Protein AF-A0A1G7CUG4-F1 (afdb_monomer)

Nearest PDB structures (foldseek):
  1wd5-assembly1_A  TM=8.111E-01  e=3.708E-08  Thermus thermophilus
  2aee-assembly1_A  TM=7.526E-01  e=2.969E-02  Streptococcus pyogenes
  3dez-assembly1_B  TM=7.666E-01  e=7.768E-02  Streptococcus mutans
  4rv4-assembly2_C-2  TM=7.636E-01  e=8.282E-02  Bacillus anthracis
  4rv4-assembly1_B  TM=7.676E-01  e=1.788E-01  Bacillus anthracis

Secondary structure (DSSP, 8-state):
---SSHHHHHHHHHHHTGGGTT-S--EEEPTTTHHHHHHHHHHHHT--EEE--EEEEEPSS-TTSEEEEEESS-EEE-GGGTTS-HHHHHHHHHHHHHHHHHHHHHHHTTPPPP----

InterPro domains:
  IPR000836 Phosphoribosyltransferase domain [cd06223] (9-79)
  IPR029057 Phosphoribosyltransferase-like [G3DSA:3.40.50.2020] (2-103)
  IPR029057 Phosphoribosyltransferase-like [SSF53271] (2-107)

Foldseek 3Di:
DDDPDLLSVLVVVLVVVQVQAVNPDEQEAEDDSRQSSSVSNCVSSVHHYAYFQKDFDADPVGRVHGQWMEGLPDIDGDPVCPPPDPVSSVVSNVVSNVVSVVVVCVPQVPDDTDDPPD

Solvent-accessible surface area (backbone atoms only — not compa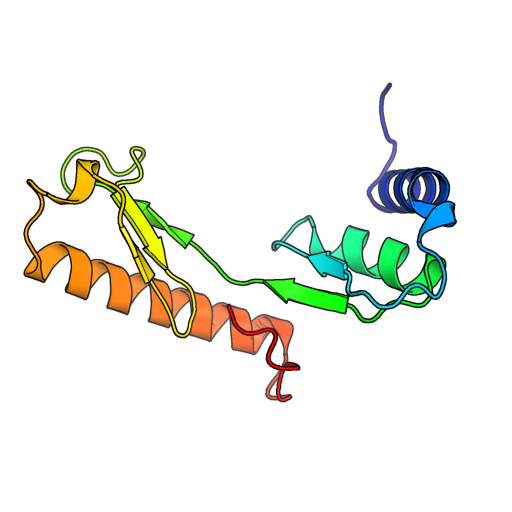rable to full-atom values): 6874 Å² total; per-residue (Å²): 138,86,73,92,46,65,64,57,47,16,53,57,51,32,61,76,46,49,91,51,46,68,46,99,62,69,36,76,16,49,76,74,78,34,41,70,31,32,53,48,28,15,65,72,26,64,30,55,71,47,76,55,62,70,46,72,36,48,33,95,91,43,61,87,46,68,23,27,36,34,30,79,78,42,70,50,71,44,82,73,35,75,88,50,58,64,70,56,54,52,53,50,48,52,55,50,27,55,54,46,52,53,52,48,43,74,74,43,75,78,57,86,73,81,80,71,94,90

Organism: NCBI:txid641691

Sequence (118 aa):
MKLKDRNEAGKLLALKLAKYKNAKGIVLAVPRGGVPLGYIVSKALKLPLEIILSKKIGHPIHQEFAIGAATLKSRILSDAAREVSSAYIDKETIRIRQLLQKRYREYYGGAQANPTQG

Mean predicted aligned error: 5.38 Å

Structure (mmCIF, N/CA/C/O backbone):
data_AF-A0A1G7CUG4-F1
#
_entry.id   AF-A0A1G7CUG4-F1
#
loop_
_atom_site.group_PDB
_atom_site.id
_atom_site.type_symbol
_atom_site.label_atom_id
_atom_site.label_alt_id
_atom_site.label_comp_id
_atom_site.label_asym_id
_atom_site.label_entity_id
_atom_site.label_seq_id
_atom_site.pdbx_PDB_ins_code
_atom_site.Cartn_x
_atom_site.Cartn_y
_atom_site.Cartn_z
_atom_site.occupancy
_atom_site.B_iso_or_equiv
_atom_site.auth_seq_id
_atom_site.auth_comp_id
_atom_site.auth_asym_id
_atom_site.auth_atom_id
_atom_site.pdbx_PDB_model_num
ATOM 1 N N . MET A 1 1 ? -11.216 23.391 5.297 1.00 68.75 1 MET A N 1
ATOM 2 C CA . MET A 1 1 ? -11.085 22.870 6.679 1.00 68.75 1 MET A CA 1
ATOM 3 C C . MET A 1 1 ? -9.649 22.417 6.891 1.00 68.75 1 MET A C 1
ATOM 5 O O . MET A 1 1 ? -9.156 21.651 6.074 1.00 68.75 1 MET A O 1
ATOM 9 N N . LYS A 1 2 ? -8.972 22.914 7.931 1.00 84.38 2 LYS A N 1
ATOM 10 C CA . LYS A 1 2 ? -7.597 22.526 8.281 1.00 84.38 2 LYS A CA 1
ATOM 11 C C . LYS A 1 2 ? -7.655 21.468 9.386 1.00 84.38 2 LYS A C 1
ATOM 13 O O . LYS A 1 2 ? -8.399 21.653 10.342 1.00 84.38 2 LYS A O 1
ATOM 18 N N . LEU A 1 3 ? -6.918 20.373 9.224 1.00 89.88 3 LEU A N 1
ATOM 19 C CA . LEU A 1 3 ? -6.786 19.308 10.224 1.00 89.88 3 LEU A CA 1
ATOM 20 C C . LEU A 1 3 ? -5.513 19.565 11.040 1.00 89.88 3 LEU A C 1
ATOM 22 O O . LEU A 1 3 ? -4.486 19.924 10.462 1.00 89.88 3 LEU A O 1
ATOM 26 N N . LYS A 1 4 ? -5.585 19.410 12.362 1.00 89.12 4 LYS A N 1
ATOM 27 C CA . LYS A 1 4 ? -4.495 19.664 13.314 1.00 89.12 4 LYS A CA 1
ATOM 28 C C . LYS A 1 4 ? -3.402 18.612 13.205 1.00 89.12 4 LYS A C 1
ATOM 30 O O . LYS A 1 4 ? -2.225 18.947 13.131 1.00 89.12 4 LYS A O 1
ATOM 35 N N . ASP A 1 5 ? -3.798 17.344 13.180 1.00 90.81 5 ASP A N 1
ATOM 36 C CA . ASP A 1 5 ? -2.885 16.214 13.096 1.00 90.81 5 ASP A CA 1
ATOM 37 C C . ASP A 1 5 ? -3.540 14.991 12.425 1.00 90.81 5 ASP A C 1
ATOM 39 O O . ASP A 1 5 ? -4.711 14.988 12.025 1.00 90.81 5 ASP A O 1
ATOM 43 N N . ARG A 1 6 ? -2.752 13.919 12.285 1.00 89.50 6 ARG A N 1
ATOM 44 C CA . ARG A 1 6 ? -3.212 12.638 11.732 1.00 89.50 6 ARG A CA 1
ATOM 45 C C . ARG A 1 6 ? -4.256 11.947 12.615 1.00 89.50 6 ARG A C 1
ATOM 47 O O . ARG A 1 6 ? -5.051 11.165 12.093 1.00 89.50 6 ARG A O 1
ATOM 54 N N . ASN A 1 7 ? -4.272 12.232 13.917 1.00 90.38 7 ASN A N 1
ATOM 55 C CA . ASN A 1 7 ? -5.220 11.639 14.851 1.00 90.38 7 ASN A CA 1
ATOM 56 C C . ASN A 1 7 ? -6.619 12.229 14.668 1.00 90.38 7 ASN A C 1
ATOM 58 O O . ASN A 1 7 ? -7.591 11.483 14.556 1.00 90.38 7 ASN A O 1
ATOM 62 N N . GLU A 1 8 ? -6.725 13.554 14.592 1.00 94.06 8 GLU A N 1
ATOM 63 C CA . GLU A 1 8 ? -7.966 14.268 14.299 1.00 94.06 8 GLU A CA 1
ATOM 64 C C . GLU A 1 8 ? -8.508 13.854 12.929 1.00 94.06 8 GLU A C 1
ATOM 66 O O . GLU A 1 8 ? -9.679 13.488 12.815 1.00 94.06 8 GLU A O 1
ATOM 71 N N . ALA A 1 9 ? -7.640 13.800 11.913 1.00 93.94 9 ALA A N 1
ATOM 72 C CA . ALA A 1 9 ? -7.999 13.315 10.583 1.00 93.94 9 ALA A CA 1
ATOM 73 C C . ALA A 1 9 ? -8.594 11.895 10.620 1.00 93.94 9 ALA A C 1
ATOM 75 O O . ALA A 1 9 ? -9.660 11.652 10.051 1.00 93.94 9 ALA A O 1
ATOM 76 N N . GLY A 1 10 ? -7.933 10.965 11.320 1.00 93.94 10 GLY A N 1
ATOM 77 C CA . GLY A 1 10 ? -8.380 9.578 11.453 1.00 93.94 10 GLY A CA 1
ATOM 78 C C . GLY A 1 10 ? -9.713 9.445 12.193 1.00 93.94 10 GLY A C 1
ATOM 79 O O . GLY A 1 10 ? -10.587 8.705 11.743 1.00 93.94 10 GLY A O 1
ATOM 80 N N . LYS A 1 11 ? -9.911 10.197 13.284 1.00 94.56 11 LYS A N 1
ATOM 81 C CA . LYS A 1 11 ? -11.172 10.200 14.049 1.00 94.56 11 LYS A CA 1
ATOM 82 C C . LYS A 1 11 ? -12.337 10.719 13.208 1.00 94.56 11 LYS A C 1
ATOM 84 O O . LYS A 1 11 ? -13.381 10.076 13.152 1.00 94.56 11 LYS A O 1
ATOM 89 N N . LEU A 1 12 ? -12.151 11.842 12.515 1.00 96.25 12 LEU A N 1
ATOM 90 C CA . LEU A 1 12 ? -13.182 12.415 11.647 1.00 96.25 12 LEU A CA 1
ATOM 91 C C . LEU A 1 12 ? -13.520 11.490 10.473 1.00 96.25 12 LEU A C 1
ATOM 93 O O . LEU A 1 12 ? -14.690 11.346 10.120 1.00 96.25 12 LEU A O 1
ATOM 97 N N . LEU A 1 13 ? -12.516 10.830 9.891 1.00 96.00 13 LEU A N 1
ATOM 98 C CA . LEU A 1 13 ? -12.734 9.835 8.845 1.00 96.00 13 LEU A CA 1
ATOM 99 C C . LEU A 1 13 ? -13.519 8.627 9.373 1.00 96.00 13 LEU A C 1
ATOM 101 O O . LEU A 1 13 ? -14.486 8.208 8.741 1.00 96.00 13 LEU A O 1
ATOM 105 N N . ALA A 1 14 ? -13.159 8.103 10.546 1.00 96.50 14 ALA A N 1
ATOM 106 C CA . ALA A 1 14 ? -13.868 6.990 11.169 1.00 96.50 14 ALA A CA 1
ATOM 107 C C . ALA A 1 14 ? -15.344 7.317 11.449 1.00 96.50 14 ALA A C 1
ATOM 109 O O . ALA A 1 14 ? -16.206 6.479 11.197 1.00 96.50 14 ALA A O 1
ATOM 110 N N . LEU A 1 15 ? -15.647 8.542 11.896 1.00 96.88 15 LEU A N 1
ATOM 111 C CA . LEU A 1 15 ? -17.026 9.004 12.088 1.00 96.88 15 LEU A CA 1
ATOM 112 C C . LEU A 1 15 ? -17.816 8.994 10.774 1.00 96.88 15 LEU A C 1
ATOM 114 O O . LEU A 1 15 ? -18.926 8.471 10.726 1.00 96.88 15 LEU A O 1
ATOM 118 N N . LYS A 1 16 ? -17.225 9.496 9.683 1.00 97.31 16 LYS A N 1
ATOM 119 C CA . LYS A 1 16 ? -17.857 9.468 8.351 1.00 97.31 16 LYS A CA 1
ATOM 120 C C . LYS A 1 16 ? -18.069 8.048 7.816 1.00 97.31 16 LYS A C 1
ATOM 122 O O . LYS A 1 16 ? -18.965 7.823 7.007 1.00 97.31 16 LYS A O 1
ATOM 127 N N . LEU A 1 17 ? -17.258 7.094 8.268 1.00 97.56 17 LEU A N 1
ATOM 128 C CA . LEU A 1 17 ? -17.322 5.686 7.876 1.00 97.56 17 LEU A CA 1
ATOM 129 C C . LEU A 1 17 ? -18.089 4.806 8.876 1.00 97.56 17 LEU A C 1
ATOM 131 O O . LEU A 1 17 ? -18.117 3.591 8.697 1.00 97.56 17 LEU A O 1
ATOM 135 N N . ALA A 1 18 ? -18.744 5.378 9.893 1.00 96.88 18 ALA A N 1
ATOM 136 C CA . ALA A 1 18 ? -19.377 4.620 10.978 1.00 96.88 18 ALA A CA 1
ATOM 137 C C . ALA A 1 18 ? -20.396 3.569 10.499 1.00 96.88 18 ALA A C 1
ATOM 139 O O . ALA A 1 18 ? -20.540 2.526 11.136 1.00 96.88 18 ALA A O 1
ATOM 140 N N . LYS A 1 19 ? -21.038 3.791 9.342 1.00 97.81 19 LYS A N 1
ATOM 141 C CA . LYS A 1 19 ? -21.948 2.823 8.702 1.00 97.81 19 LYS A CA 1
ATOM 142 C C . LYS A 1 19 ? -21.295 1.477 8.348 1.00 97.81 19 LYS A C 1
ATOM 144 O O . LYS A 1 19 ? -22.002 0.499 8.155 1.00 97.81 19 LYS A O 1
ATOM 149 N N . TYR A 1 20 ? -19.964 1.420 8.263 1.00 97.44 20 TYR A N 1
ATOM 150 C CA . TYR A 1 20 ? -19.196 0.205 7.971 1.00 97.44 20 TYR A CA 1
ATOM 151 C C . TYR A 1 20 ? -18.699 -0.521 9.230 1.00 97.44 20 TYR A C 1
ATOM 153 O O . TYR A 1 20 ? -17.942 -1.487 9.130 1.00 97.44 20 TYR A O 1
ATOM 161 N N . LYS A 1 21 ? -19.080 -0.068 10.430 1.00 97.19 21 LYS A N 1
ATOM 162 C CA . LYS A 1 21 ? -18.653 -0.695 11.684 1.00 97.19 21 LYS A CA 1
ATOM 163 C C . LYS A 1 21 ? -19.151 -2.143 11.765 1.00 97.19 21 LYS A C 1
ATOM 165 O O . LYS A 1 21 ? -20.339 -2.394 11.594 1.00 97.19 21 LYS A O 1
ATOM 170 N N . ASN A 1 22 ? -18.247 -3.079 12.060 1.00 96.50 22 ASN A N 1
ATOM 171 C CA . ASN A 1 22 ? -18.484 -4.532 12.040 1.00 96.50 22 ASN A CA 1
ATOM 172 C C . ASN A 1 22 ? -18.959 -5.098 10.684 1.00 96.50 22 ASN A C 1
ATOM 174 O O . ASN A 1 22 ? -19.490 -6.207 10.637 1.00 96.50 22 ASN A O 1
ATOM 178 N N . ALA A 1 23 ? -18.806 -4.359 9.582 1.00 96.19 23 ALA A N 1
ATOM 179 C CA . ALA A 1 23 ? -19.111 -4.894 8.261 1.00 96.19 23 ALA A CA 1
ATOM 180 C C . ALA A 1 23 ? -18.154 -6.044 7.899 1.00 96.19 23 ALA A C 1
ATOM 182 O O . ALA A 1 23 ? -17.050 -6.162 8.431 1.00 96.19 23 ALA A O 1
ATOM 183 N N . LYS A 1 24 ? -18.546 -6.872 6.928 1.00 95.69 24 LYS A N 1
ATOM 184 C CA . LYS A 1 24 ? -17.621 -7.819 6.293 1.00 95.69 24 LYS A CA 1
ATOM 185 C C . LYS A 1 24 ? -16.686 -7.038 5.365 1.00 95.69 24 LYS A C 1
ATOM 187 O O . LYS A 1 24 ? -17.033 -6.779 4.218 1.00 95.69 24 LYS A O 1
ATOM 192 N N . GLY A 1 25 ? -15.534 -6.612 5.876 1.00 95.06 25 GLY A N 1
ATOM 193 C CA . GLY A 1 25 ? -14.584 -5.799 5.120 1.00 95.06 25 GLY A CA 1
ATOM 194 C C . GLY A 1 25 ? -13.223 -5.666 5.793 1.0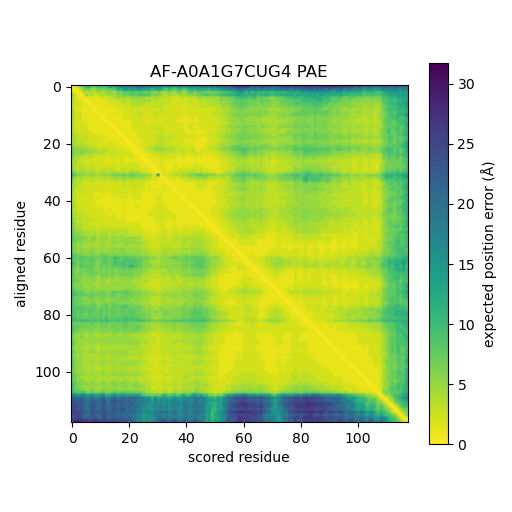0 95.06 25 GLY A C 1
ATOM 195 O O . GLY A 1 25 ? -12.987 -6.209 6.870 1.00 95.06 25 GLY A O 1
ATOM 196 N N . ILE A 1 26 ? -12.327 -4.930 5.139 1.00 96.12 26 ILE A N 1
ATOM 197 C CA . ILE A 1 26 ? -10.960 -4.676 5.596 1.00 96.12 26 ILE A CA 1
ATOM 198 C C . ILE A 1 26 ? -10.579 -3.222 5.322 1.00 96.12 26 ILE A C 1
ATOM 200 O O . ILE A 1 26 ? -11.016 -2.629 4.336 1.00 96.12 26 ILE A O 1
ATOM 204 N N . VAL A 1 27 ? -9.754 -2.642 6.190 1.00 96.44 27 VAL A N 1
ATOM 205 C CA . VAL A 1 27 ? -9.110 -1.352 5.940 1.00 96.44 27 VAL A CA 1
ATOM 206 C C . VAL A 1 27 ? -7.780 -1.617 5.246 1.00 96.44 27 VAL A C 1
ATOM 208 O O . VAL A 1 27 ? -6.881 -2.203 5.841 1.00 96.44 27 VAL A O 1
ATOM 211 N N . LEU A 1 28 ? -7.647 -1.174 3.996 1.00 95.19 28 LEU A N 1
ATOM 212 C CA . LEU A 1 28 ? -6.394 -1.241 3.241 1.00 95.19 28 LEU A CA 1
ATOM 213 C C . LEU A 1 28 ? -5.676 0.107 3.304 1.00 95.19 28 LEU A C 1
ATOM 215 O O . LEU A 1 28 ? -6.170 1.111 2.791 1.00 95.19 28 LEU A O 1
ATOM 219 N N . ALA A 1 29 ? -4.506 0.140 3.939 1.00 94.00 29 ALA A N 1
ATOM 220 C CA . ALA A 1 29 ? -3.711 1.350 4.097 1.00 94.00 29 ALA A CA 1
ATOM 221 C C . ALA A 1 29 ? -2.551 1.400 3.098 1.00 94.00 29 ALA A C 1
ATOM 223 O O . ALA A 1 29 ? -1.747 0.474 3.012 1.00 94.00 29 ALA A O 1
ATOM 224 N N . VAL A 1 30 ? -2.422 2.528 2.392 1.00 92.44 30 VAL A N 1
ATOM 225 C CA . VAL A 1 30 ? -1.285 2.807 1.504 1.00 92.44 30 VAL A CA 1
ATOM 226 C C . VAL A 1 30 ? -0.175 3.525 2.292 1.00 92.44 30 VAL A C 1
ATOM 228 O O . VAL A 1 30 ? -0.411 4.601 2.860 1.00 92.44 30 VAL A O 1
ATOM 231 N N . PRO A 1 31 ? 1.053 2.982 2.344 1.00 91.12 31 PRO A N 1
ATOM 232 C CA . PRO A 1 31 ? 2.175 3.625 3.019 1.00 91.12 31 PRO A CA 1
ATOM 233 C C . PRO A 1 31 ? 2.647 4.951 2.409 1.00 91.12 31 PRO A C 1
ATOM 235 O O . PRO A 1 31 ? 2.534 5.188 1.213 1.00 91.12 31 PRO A O 1
ATOM 238 N N . ARG A 1 32 ? 3.300 5.832 3.181 1.00 87.00 32 ARG A N 1
ATOM 239 C CA . ARG A 1 32 ? 3.597 5.713 4.629 1.00 87.00 32 ARG A CA 1
ATOM 240 C C . ARG A 1 32 ? 2.550 6.412 5.495 1.00 87.00 32 ARG A C 1
ATOM 242 O O . ARG A 1 32 ? 2.220 5.933 6.571 1.00 87.00 32 ARG A O 1
ATOM 249 N N . GLY A 1 33 ? 2.020 7.535 5.007 1.00 87.00 33 GLY A N 1
ATOM 250 C CA . GLY A 1 33 ? 1.094 8.387 5.756 1.00 87.00 33 GLY A CA 1
ATOM 251 C C . GLY A 1 33 ? -0.280 7.761 5.998 1.00 87.00 33 GLY A C 1
ATOM 252 O O . GLY A 1 33 ? -0.921 8.108 6.986 1.00 87.00 33 GLY A O 1
ATOM 253 N N . GLY A 1 34 ? -0.713 6.827 5.144 1.00 91.44 34 GLY A N 1
ATOM 254 C CA . GLY A 1 34 ? -1.999 6.149 5.289 1.00 91.44 34 GLY A CA 1
ATOM 255 C C . GLY A 1 34 ? -2.029 5.113 6.411 1.00 91.44 34 GLY A C 1
ATOM 256 O O . GLY A 1 34 ? -3.102 4.848 6.935 1.00 91.44 34 GLY A O 1
ATOM 257 N N . VAL A 1 35 ? -0.881 4.565 6.830 1.00 92.62 35 VAL A N 1
ATOM 258 C CA . VAL A 1 35 ? -0.828 3.503 7.854 1.00 92.62 35 VAL A CA 1
ATOM 259 C C . VAL A 1 35 ? -1.300 3.997 9.231 1.00 92.62 35 VAL A C 1
ATOM 261 O O . VAL A 1 35 ? -2.218 3.384 9.777 1.00 92.62 35 VAL A O 1
ATOM 264 N N . PRO A 1 36 ? -0.795 5.126 9.778 1.00 92.81 36 PRO A N 1
ATOM 265 C CA . PRO A 1 36 ? -1.307 5.660 11.042 1.00 92.81 36 PRO A CA 1
ATOM 266 C C . PRO A 1 36 ? -2.807 5.987 11.008 1.00 92.81 36 PRO A C 1
ATOM 268 O O . PRO A 1 36 ? -3.514 5.734 11.978 1.00 92.81 36 PRO A O 1
ATOM 271 N N . LEU A 1 37 ? -3.314 6.512 9.884 1.00 94.12 37 LEU A N 1
ATOM 272 C CA . LEU A 1 37 ? -4.744 6.803 9.728 1.00 94.12 37 LEU A CA 1
ATOM 273 C C . LEU A 1 37 ? -5.568 5.514 9.645 1.00 94.12 37 LEU A C 1
ATOM 275 O O . LEU A 1 37 ? -6.591 5.395 10.316 1.00 94.12 37 LEU A O 1
ATOM 279 N N . GLY A 1 38 ? -5.109 4.546 8.851 1.00 95.06 38 GLY A N 1
ATOM 280 C CA . GLY A 1 38 ? -5.744 3.243 8.692 1.00 95.06 38 GLY A CA 1
ATOM 281 C C . GLY A 1 38 ? -5.868 2.502 10.019 1.00 95.06 38 GLY A C 1
ATOM 282 O O . GLY A 1 38 ? -6.915 1.926 10.280 1.00 95.06 38 GLY A O 1
ATOM 283 N N . TYR A 1 39 ? -4.863 2.595 10.895 1.00 95.06 39 TYR A N 1
ATOM 284 C CA . TYR A 1 39 ? -4.921 2.039 12.250 1.00 95.06 39 TYR A CA 1
ATOM 285 C C . TYR A 1 39 ? -6.031 2.650 13.111 1.00 95.06 39 TYR A C 1
ATOM 287 O O . TYR A 1 39 ? -6.772 1.934 13.781 1.00 95.06 39 TYR A O 1
ATOM 295 N N . ILE A 1 40 ? -6.193 3.972 13.073 1.00 96.31 40 ILE A N 1
ATOM 296 C CA . ILE A 1 40 ? -7.260 4.651 13.821 1.00 96.31 40 ILE A CA 1
ATOM 297 C C . ILE A 1 40 ? -8.632 4.219 13.294 1.00 96.31 40 ILE A C 1
ATOM 299 O O . ILE A 1 40 ? -9.527 3.885 14.073 1.00 96.31 40 ILE A O 1
ATOM 303 N N . VAL A 1 41 ? -8.785 4.190 11.969 1.00 96.75 41 VAL A N 1
ATOM 304 C CA . VAL A 1 41 ? -10.036 3.799 11.309 1.00 96.75 41 VAL A CA 1
ATOM 305 C C . VAL A 1 41 ? -10.363 2.330 11.576 1.00 96.75 41 VAL A C 1
ATOM 307 O O . VAL A 1 41 ? -11.499 2.020 11.926 1.00 96.75 41 VAL A O 1
ATOM 310 N N . SER A 1 42 ? -9.387 1.426 11.481 1.00 97.19 42 SER A N 1
ATOM 311 C CA . SER A 1 42 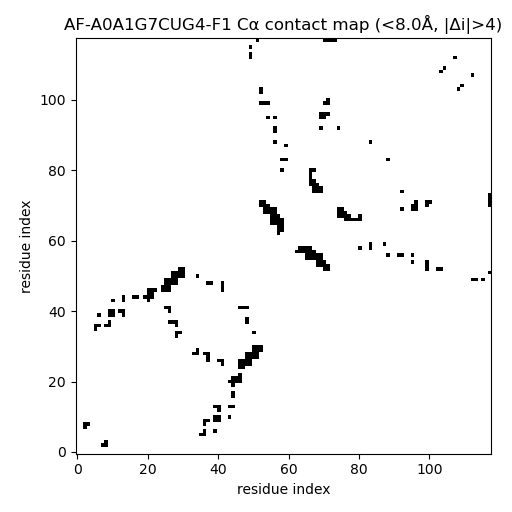? -9.594 -0.010 11.694 1.00 97.19 42 SER A CA 1
ATOM 312 C C . SER A 1 42 ? -10.045 -0.311 13.123 1.00 97.19 42 SER A C 1
ATOM 314 O O . SER A 1 42 ? -11.023 -1.034 13.321 1.00 97.19 42 SER A O 1
ATOM 316 N N . LYS A 1 43 ? -9.423 0.329 14.124 1.00 96.94 43 LYS A N 1
ATOM 317 C CA . LYS A 1 43 ? -9.834 0.223 15.531 1.00 96.94 43 LYS A CA 1
ATOM 318 C C . LYS A 1 43 ? -11.246 0.755 15.760 1.00 96.94 43 LYS A C 1
ATOM 320 O O . LYS A 1 43 ? -12.035 0.098 16.436 1.00 96.94 43 LYS A O 1
ATOM 325 N N . ALA A 1 44 ? -11.586 1.908 15.185 1.00 96.88 44 ALA A N 1
ATOM 326 C CA . ALA A 1 44 ? -12.907 2.510 15.350 1.00 96.88 44 ALA A CA 1
ATOM 327 C C . ALA A 1 44 ? -14.027 1.686 14.685 1.00 96.88 44 ALA A C 1
ATOM 329 O O . ALA A 1 44 ? -15.111 1.531 15.257 1.00 96.88 44 ALA A O 1
ATOM 330 N N . LEU A 1 45 ? -13.761 1.133 13.497 1.00 97.38 45 LEU A N 1
ATOM 331 C CA . LEU A 1 45 ? -14.724 0.342 12.727 1.00 97.38 45 LEU A CA 1
ATOM 332 C C . LEU A 1 45 ? -14.751 -1.144 13.112 1.00 97.38 45 LEU A C 1
ATOM 334 O O . LEU A 1 45 ? -15.652 -1.854 12.669 1.00 97.38 45 LEU A O 1
ATOM 338 N N . LYS A 1 46 ? -13.813 -1.611 13.950 1.00 97.25 46 LYS A N 1
ATOM 339 C CA . LYS A 1 46 ? -13.613 -3.033 14.287 1.00 97.25 46 LYS A CA 1
ATOM 340 C C . LYS A 1 46 ? -13.393 -3.903 13.044 1.00 97.25 46 LYS A C 1
ATOM 342 O O . LYS A 1 46 ? -13.930 -5.000 12.936 1.00 97.25 46 LYS A O 1
ATOM 347 N N . LEU A 1 47 ? -12.602 -3.391 12.107 1.00 97.25 47 LEU A N 1
ATOM 348 C CA . LEU A 1 47 ? -12.219 -4.098 10.889 1.00 97.25 47 LEU A CA 1
ATOM 349 C C . LEU A 1 47 ? -10.729 -4.451 10.943 1.00 97.25 47 LEU A C 1
ATOM 351 O O . LEU A 1 47 ? -9.957 -3.711 11.560 1.00 97.25 47 LEU A O 1
ATOM 355 N N . PRO A 1 48 ? -10.297 -5.546 10.299 1.00 96.19 48 PRO A N 1
ATOM 356 C CA . PRO A 1 48 ? -8.879 -5.814 10.109 1.00 96.19 48 PRO A CA 1
ATOM 357 C C . PRO A 1 48 ? -8.200 -4.664 9.350 1.00 96.19 48 PRO A C 1
ATOM 359 O O . PRO A 1 48 ? -8.832 -3.954 8.563 1.00 96.19 48 PRO A O 1
ATOM 362 N N . LEU A 1 49 ? -6.905 -4.480 9.603 1.00 94.12 49 LEU A N 1
ATOM 363 C CA . LEU A 1 49 ? -6.040 -3.553 8.879 1.00 94.12 49 LEU A CA 1
ATOM 364 C C . LEU A 1 49 ? -5.018 -4.358 8.089 1.00 94.12 49 LEU A C 1
ATOM 366 O O . LEU A 1 49 ? -4.365 -5.224 8.662 1.00 94.12 49 LEU A O 1
ATOM 370 N N . GLU A 1 50 ? -4.841 -4.011 6.823 1.00 92.81 50 GLU A N 1
ATOM 371 C CA . GLU A 1 50 ? -3.812 -4.577 5.958 1.00 92.81 50 GLU A CA 1
ATOM 372 C C . GLU A 1 50 ? -3.084 -3.457 5.211 1.00 92.81 50 GLU A C 1
ATOM 374 O O . GLU A 1 50 ? -3.668 -2.412 4.901 1.00 92.81 50 GLU A O 1
ATOM 379 N N . ILE A 1 51 ? -1.795 -3.649 4.938 1.00 92.19 51 ILE A N 1
ATOM 380 C CA . ILE A 1 51 ? -0.967 -2.674 4.231 1.00 92.19 51 ILE A CA 1
ATOM 381 C C . ILE A 1 51 ? -0.809 -3.123 2.785 1.00 92.19 51 ILE A C 1
ATOM 383 O O . ILE A 1 51 ? -0.244 -4.177 2.504 1.00 92.19 51 ILE A O 1
ATOM 387 N N . ILE A 1 52 ? -1.240 -2.279 1.851 1.00 91.94 52 ILE A N 1
ATOM 388 C CA . ILE A 1 52 ? -1.065 -2.552 0.427 1.00 91.94 52 ILE A CA 1
ATOM 389 C C . ILE A 1 52 ? 0.230 -1.923 -0.089 1.00 91.94 52 ILE A C 1
ATOM 391 O O . ILE A 1 52 ? 0.471 -0.718 0.034 1.00 91.94 52 ILE A O 1
ATOM 395 N N . LEU A 1 53 ? 1.085 -2.761 -0.674 1.00 93.12 53 LEU A N 1
ATOM 396 C CA . LEU A 1 53 ? 2.372 -2.368 -1.235 1.00 93.12 53 LEU A CA 1
ATOM 397 C C . LEU A 1 53 ? 2.321 -2.438 -2.759 1.00 93.12 53 LEU A C 1
ATOM 399 O O . LEU A 1 53 ? 2.366 -3.516 -3.349 1.00 93.12 53 LEU A O 1
ATOM 403 N N . SER A 1 54 ? 2.278 -1.269 -3.391 1.00 94.25 54 SER A N 1
ATOM 404 C CA . SER A 1 54 ? 2.363 -1.125 -4.840 1.00 94.25 54 SER A CA 1
ATOM 405 C C . SER A 1 54 ? 3.273 0.039 -5.228 1.00 94.25 54 SER A C 1
ATOM 407 O O . SER A 1 54 ? 3.587 0.923 -4.420 1.00 94.25 54 SER A O 1
ATOM 409 N N . LYS A 1 55 ? 3.743 0.034 -6.476 1.00 95.25 55 LYS A N 1
ATOM 410 C CA . LYS A 1 55 ? 4.474 1.156 -7.071 1.00 95.25 55 LYS A CA 1
ATOM 411 C C . LYS A 1 55 ? 4.235 1.197 -8.577 1.00 95.25 55 LYS A C 1
ATOM 413 O O . LYS A 1 55 ? 4.139 0.147 -9.209 1.00 95.25 55 LYS A O 1
ATOM 418 N N . LYS A 1 56 ? 4.166 2.406 -9.142 1.00 96.25 56 LYS A N 1
ATOM 419 C CA . LYS A 1 56 ? 4.103 2.598 -10.596 1.00 96.25 56 LYS A CA 1
ATOM 420 C C . LYS A 1 56 ? 5.348 2.030 -11.281 1.00 96.25 56 LYS A C 1
ATOM 422 O O . LYS A 1 56 ? 6.450 2.150 -10.744 1.00 96.25 56 LYS A O 1
ATOM 427 N N . ILE A 1 57 ? 5.150 1.479 -12.470 1.00 97.81 57 ILE A N 1
ATOM 428 C CA . ILE A 1 57 ? 6.187 1.227 -13.468 1.00 97.81 57 ILE A CA 1
ATOM 429 C C . 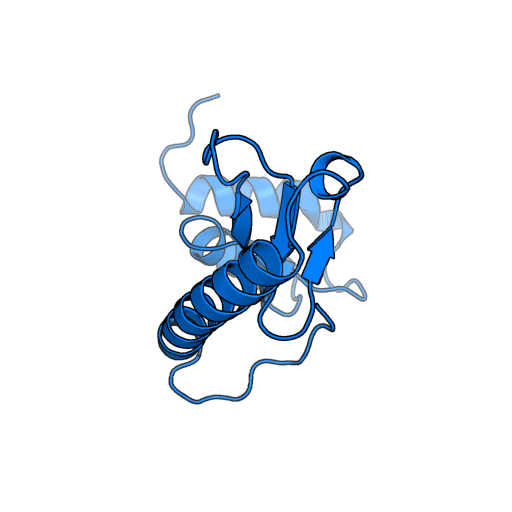ILE A 1 57 ? 6.225 2.483 -14.345 1.00 97.81 57 ILE A C 1
ATOM 431 O O . ILE A 1 57 ? 5.210 2.844 -14.944 1.00 97.81 57 ILE A O 1
ATOM 435 N N . GLY A 1 58 ? 7.350 3.196 -14.338 1.00 97.31 58 GLY A N 1
ATOM 436 C CA . GLY A 1 58 ? 7.526 4.423 -15.121 1.00 97.31 58 GLY A CA 1
ATOM 437 C C . GLY A 1 58 ? 7.886 4.131 -16.577 1.00 97.31 58 GLY A C 1
ATOM 438 O O . GLY A 1 58 ? 8.382 3.051 -16.885 1.00 97.31 58 GLY A O 1
ATOM 439 N N . HIS A 1 59 ? 7.654 5.089 -17.470 1.00 97.38 59 HIS A N 1
ATOM 440 C CA . HIS A 1 59 ? 8.143 5.033 -18.847 1.00 97.38 59 HIS A CA 1
ATOM 441 C C . HIS A 1 59 ? 9.679 5.202 -18.882 1.00 97.38 59 HIS A C 1
ATOM 443 O O . HIS A 1 59 ? 10.201 6.019 -18.114 1.00 97.38 59 HIS A O 1
ATOM 449 N N . PRO A 1 60 ? 10.422 4.516 -19.778 1.00 96.19 60 PRO A N 1
ATOM 450 C CA . PRO A 1 60 ? 11.889 4.597 -19.836 1.00 96.19 60 PRO A CA 1
ATOM 451 C C . PRO A 1 60 ? 12.426 6.018 -20.048 1.00 96.19 60 PRO A C 1
ATOM 453 O O . PRO A 1 60 ? 13.419 6.393 -19.431 1.00 96.19 60 PRO A O 1
ATOM 456 N N . ILE A 1 61 ? 11.751 6.812 -20.885 1.00 95.12 61 ILE A N 1
ATOM 457 C CA . ILE A 1 61 ? 12.151 8.192 -21.218 1.00 95.12 61 ILE A CA 1
ATOM 458 C C . ILE A 1 61 ? 11.513 9.215 -20.261 1.00 95.12 61 ILE A C 1
ATOM 460 O O . ILE A 1 61 ? 12.099 10.249 -19.953 1.00 95.12 61 ILE A O 1
ATOM 464 N N . HIS A 1 62 ? 10.322 8.914 -19.736 1.00 93.31 62 HIS A N 1
ATOM 465 C CA . HIS A 1 62 ? 9.526 9.836 -18.923 1.00 93.31 62 HIS A CA 1
ATOM 466 C C . HIS A 1 62 ? 9.105 9.144 -17.627 1.00 93.31 62 HIS A C 1
ATOM 468 O O . HIS A 1 62 ? 7.968 8.709 -17.486 1.00 93.31 62 HIS A O 1
ATOM 474 N N . GLN A 1 63 ? 10.021 9.038 -16.661 1.00 89.94 63 GLN A N 1
ATOM 475 C CA . GLN A 1 63 ? 9.800 8.256 -15.433 1.00 89.94 63 GLN A CA 1
ATOM 476 C C . GLN A 1 63 ? 8.584 8.719 -14.610 1.00 89.94 63 GLN A C 1
ATOM 478 O O . GLN A 1 63 ? 8.007 7.943 -13.834 1.00 89.94 63 GLN A O 1
ATOM 483 N N . GLU A 1 64 ? 8.153 9.973 -14.787 1.00 92.25 64 GLU A N 1
ATOM 484 C CA . GLU A 1 64 ? 6.939 10.462 -14.145 1.00 92.25 64 GLU A CA 1
ATOM 485 C C . GLU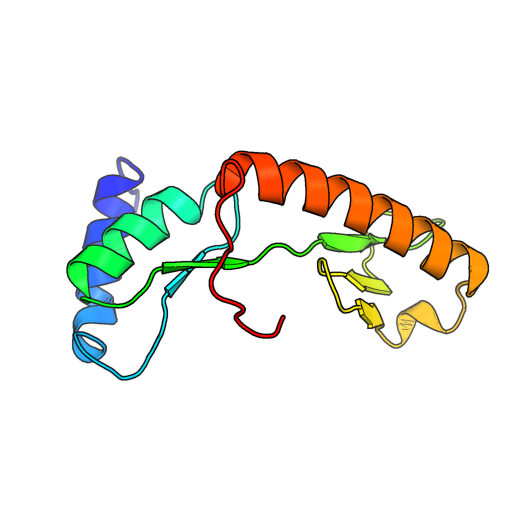 A 1 64 ? 5.643 9.903 -14.748 1.00 92.25 64 GLU A C 1
ATOM 487 O O . GLU A 1 64 ? 4.671 9.703 -14.014 1.00 92.25 64 GLU A O 1
ATOM 492 N N . PHE A 1 65 ? 5.669 9.514 -16.023 1.00 95.00 65 PHE A N 1
ATOM 493 C CA . PHE A 1 65 ? 4.563 8.882 -16.732 1.00 95.00 65 PHE A CA 1
ATOM 494 C C . PHE A 1 65 ? 4.476 7.385 -16.407 1.00 95.00 65 PHE A C 1
ATOM 496 O O . PHE A 1 65 ? 5.453 6.648 -16.540 1.00 95.00 65 PHE A O 1
ATOM 503 N N . ALA A 1 66 ? 3.310 6.926 -15.947 1.00 96.62 66 ALA A N 1
ATOM 504 C CA . ALA A 1 66 ? 3.101 5.540 -15.540 1.00 96.62 66 ALA A CA 1
ATOM 505 C C . ALA A 1 66 ? 2.602 4.681 -16.711 1.00 96.62 66 ALA A C 1
ATOM 507 O O . ALA A 1 66 ? 1.540 4.941 -17.271 1.00 96.62 66 ALA A O 1
ATOM 508 N N . ILE A 1 67 ? 3.332 3.609 -17.011 1.00 97.69 67 ILE A N 1
ATOM 509 C CA . ILE A 1 67 ? 2.949 2.588 -18.004 1.00 97.69 67 ILE A CA 1
ATOM 510 C C . ILE A 1 67 ? 2.371 1.326 -17.353 1.00 97.69 67 ILE A C 1
ATOM 512 O O . ILE A 1 67 ? 2.012 0.361 -18.021 1.00 97.69 67 ILE A O 1
ATOM 516 N N . GLY A 1 68 ? 2.314 1.302 -16.024 1.00 97.31 68 GLY A N 1
ATOM 517 C CA . GLY A 1 68 ? 1.810 0.173 -15.263 1.00 97.31 68 GLY A CA 1
ATOM 518 C C . GLY A 1 68 ? 2.036 0.339 -13.770 1.00 97.31 68 GLY A C 1
ATOM 519 O O . GLY A 1 68 ? 2.475 1.387 -13.289 1.00 97.31 68 GLY A O 1
ATOM 520 N N . ALA A 1 69 ? 1.765 -0.723 -13.026 1.00 97.44 69 ALA A N 1
ATOM 521 C CA . ALA A 1 69 ? 2.056 -0.824 -11.606 1.00 97.44 69 ALA A CA 1
ATOM 522 C C . ALA A 1 69 ? 2.422 -2.263 -11.245 1.00 97.44 69 ALA A C 1
ATOM 524 O O . ALA A 1 69 ? 1.947 -3.211 -11.865 1.00 97.44 69 ALA A O 1
ATOM 525 N N . ALA A 1 70 ? 3.254 -2.425 -10.223 1.00 97.00 70 ALA A N 1
ATOM 526 C CA . ALA A 1 70 ? 3.613 -3.726 -9.682 1.00 97.00 70 ALA A CA 1
ATOM 527 C C . ALA A 1 70 ? 3.344 -3.785 -8.178 1.00 97.00 70 ALA A C 1
ATOM 529 O O . ALA A 1 70 ? 3.538 -2.800 -7.454 1.00 97.00 70 ALA A O 1
ATOM 530 N N . THR A 1 71 ? 2.922 -4.964 -7.728 1.00 95.62 71 THR A N 1
ATOM 531 C CA . THR A 1 71 ? 2.892 -5.376 -6.323 1.00 95.62 71 THR A CA 1
ATOM 532 C C . THR A 1 71 ? 4.029 -6.373 -6.073 1.00 95.62 71 THR A C 1
ATOM 534 O O . THR A 1 71 ? 4.888 -6.605 -6.932 1.00 95.62 71 THR A O 1
ATOM 537 N N . LEU A 1 72 ? 4.060 -6.981 -4.886 1.00 93.00 72 LEU A N 1
ATOM 538 C CA . LEU A 1 72 ? 4.993 -8.071 -4.592 1.00 93.00 72 LEU A CA 1
ATOM 539 C C . LEU A 1 72 ? 4.803 -9.276 -5.524 1.00 93.00 72 LEU A C 1
ATOM 541 O O . LEU A 1 72 ? 5.779 -9.947 -5.850 1.00 93.00 72 LEU A O 1
ATOM 545 N N . LYS A 1 73 ? 3.566 -9.544 -5.958 1.0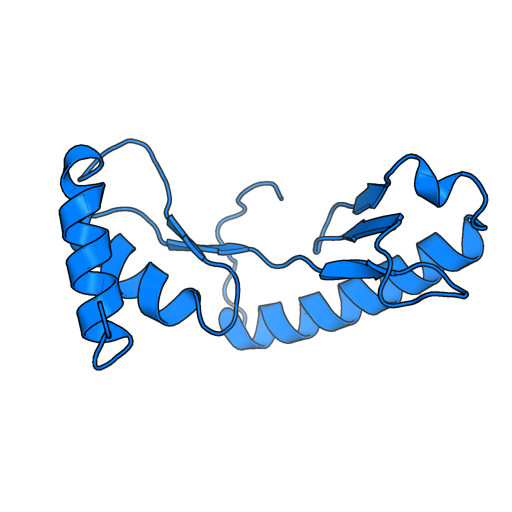0 9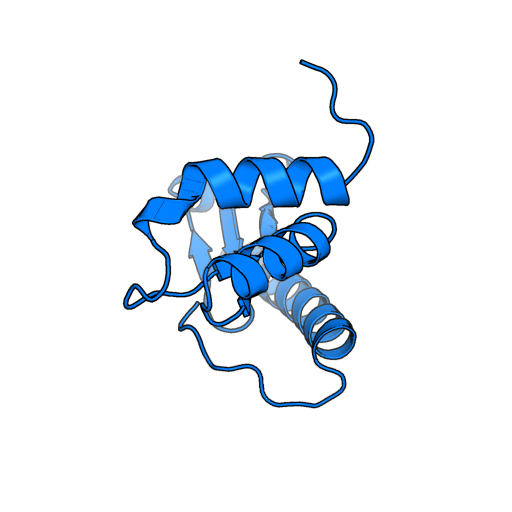1.19 73 LYS A N 1
ATOM 546 C CA . LYS A 1 73 ? 3.201 -10.782 -6.662 1.00 91.19 73 LYS A CA 1
ATOM 547 C C . LYS A 1 73 ? 2.718 -10.542 -8.083 1.00 91.19 73 LYS A C 1
ATOM 549 O O . LYS A 1 73 ? 3.030 -11.328 -8.972 1.00 91.19 73 LYS A O 1
ATOM 554 N N . SER A 1 74 ? 2.025 -9.437 -8.323 1.00 94.75 74 SER A N 1
ATOM 555 C CA . SER A 1 74 ? 1.399 -9.137 -9.605 1.00 94.75 74 SER A CA 1
ATOM 556 C C . SER A 1 74 ? 2.021 -7.902 -10.259 1.00 94.75 74 SER A C 1
ATOM 558 O O . SER A 1 74 ? 2.806 -7.163 -9.653 1.00 94.75 74 SER A O 1
ATOM 560 N N . ARG A 1 75 ? 1.708 -7.709 -11.538 1.00 96.50 75 ARG A N 1
ATOM 561 C CA . ARG A 1 75 ? 1.868 -6.436 -12.235 1.00 96.50 75 ARG A CA 1
ATOM 562 C C . ARG A 1 75 ? 0.702 -6.246 -13.187 1.00 96.50 75 ARG A C 1
ATOM 564 O O . ARG A 1 75 ? 0.169 -7.222 -13.707 1.00 96.50 75 ARG A O 1
ATOM 571 N N . ILE A 1 76 ? 0.376 -4.993 -13.443 1.00 97.19 76 ILE A N 1
ATOM 572 C CA . ILE A 1 76 ? -0.578 -4.574 -14.463 1.00 97.19 76 ILE A CA 1
ATOM 573 C C . ILE A 1 76 ? 0.103 -3.554 -15.369 1.00 97.19 76 ILE A C 1
ATOM 575 O O . ILE A 1 76 ? 0.918 -2.753 -14.902 1.00 97.19 76 ILE A O 1
ATOM 579 N N . LEU A 1 77 ? -0.216 -3.594 -16.657 1.00 97.75 77 LEU A N 1
ATOM 580 C CA . LEU A 1 77 ? 0.294 -2.666 -17.662 1.00 97.75 77 LEU A CA 1
ATOM 581 C C . LEU A 1 77 ? -0.877 -1.887 -18.255 1.00 97.75 77 LEU A C 1
ATOM 583 O O . LEU A 1 77 ? -1.978 -2.424 -18.371 1.00 97.75 77 LEU A O 1
ATOM 587 N N . SER A 1 78 ? -0.642 -0.626 -18.599 1.00 96.12 78 SER A N 1
ATOM 588 C CA . SER A 1 78 ? -1.576 0.168 -19.394 1.00 96.12 78 SER A CA 1
ATOM 589 C C . SER A 1 78 ? -1.246 0.041 -20.881 1.00 96.12 78 SER A C 1
ATOM 591 O O . SER A 1 78 ? -0.189 -0.469 -21.257 1.00 96.12 78 SER A O 1
ATOM 593 N N . ASP A 1 79 ? -2.120 0.561 -21.742 1.00 95.44 79 ASP A N 1
ATOM 594 C CA . ASP A 1 79 ? -1.879 0.591 -23.191 1.00 95.44 79 ASP A CA 1
ATOM 595 C C . ASP A 1 79 ? -0.595 1.340 -23.575 1.00 95.44 79 ASP A C 1
ATOM 597 O O . ASP A 1 79 ? 0.033 1.020 -24.582 1.00 95.44 79 ASP A O 1
ATOM 601 N N . ALA A 1 80 ? -0.141 2.269 -22.729 1.00 92.81 80 ALA A N 1
ATOM 602 C CA . ALA A 1 80 ? 1.114 2.990 -22.911 1.00 92.81 80 ALA A CA 1
ATOM 603 C C . ALA A 1 80 ? 2.368 2.096 -22.826 1.00 92.81 80 ALA A C 1
ATOM 605 O O . ALA A 1 80 ? 3.458 2.530 -23.186 1.00 92.81 80 ALA A O 1
ATOM 606 N N . ALA A 1 81 ? 2.243 0.853 -22.351 1.00 94.62 81 ALA A N 1
ATOM 607 C CA . ALA A 1 81 ? 3.350 -0.097 -22.315 1.00 94.62 81 ALA A CA 1
ATOM 608 C C . ALA A 1 81 ? 3.626 -0.771 -23.672 1.00 94.62 81 ALA A C 1
ATOM 610 O O . ALA A 1 81 ? 4.655 -1.427 -23.800 1.00 94.62 81 ALA A O 1
ATOM 611 N N . ARG A 1 82 ? 2.740 -0.638 -24.674 1.00 94.75 82 ARG A N 1
ATOM 612 C CA . ARG A 1 82 ? 2.850 -1.352 -25.965 1.00 94.75 82 ARG A CA 1
ATOM 613 C C . ARG A 1 82 ? 4.125 -1.023 -26.741 1.00 94.75 82 ARG A C 1
ATOM 615 O O . ARG A 1 82 ? 4.673 -1.898 -27.399 1.00 94.75 82 ARG A O 1
ATOM 622 N N . GLU A 1 83 ? 4.596 0.216 -26.641 1.00 93.12 83 GLU A N 1
ATOM 623 C CA . GLU A 1 83 ? 5.810 0.693 -27.321 1.00 93.12 83 GLU A CA 1
ATOM 624 C C . GLU A 1 83 ? 7.074 0.537 -26.462 1.00 93.12 83 GLU A C 1
ATOM 626 O O . GLU A 1 83 ? 8.177 0.896 -26.872 1.00 93.12 83 GLU A O 1
ATOM 631 N N . VAL A 1 84 ? 6.936 -0.007 -25.251 1.00 96.81 84 VAL A N 1
ATOM 632 C CA . VAL A 1 84 ? 8.040 -0.191 -24.313 1.00 96.81 84 VAL A CA 1
ATOM 633 C C . VAL A 1 84 ? 8.516 -1.637 -24.367 1.00 96.81 84 VAL A C 1
ATOM 635 O O . VAL A 1 84 ? 7.724 -2.577 -24.342 1.00 96.81 84 VAL A O 1
ATOM 638 N N . SER A 1 85 ? 9.834 -1.837 -24.405 1.00 97.62 85 SER A N 1
ATOM 639 C CA . SER A 1 85 ? 10.397 -3.184 -24.479 1.00 97.62 85 SER A CA 1
ATOM 640 C C . SER A 1 85 ? 10.042 -4.026 -23.246 1.00 97.62 85 SER A C 1
ATOM 642 O O . SER A 1 85 ? 10.126 -3.570 -22.100 1.00 97.62 85 SER A O 1
ATOM 644 N N . SER A 1 86 ? 9.707 -5.299 -23.475 1.00 96.62 86 SER A N 1
ATOM 645 C CA . SER A 1 86 ? 9.442 -6.269 -22.403 1.00 96.62 86 SE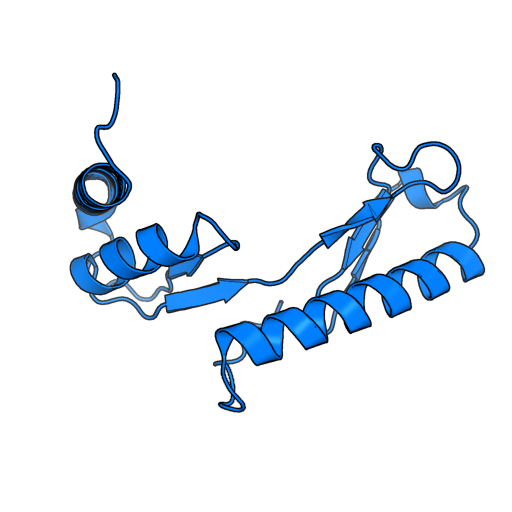R A CA 1
ATOM 646 C C . SER A 1 86 ? 10.625 -6.387 -21.441 1.00 96.62 86 SER A C 1
ATOM 648 O O . SER A 1 86 ? 10.433 -6.378 -20.229 1.00 96.62 86 SER A O 1
ATOM 650 N N . ALA A 1 87 ? 11.853 -6.369 -21.968 1.00 98.06 87 ALA A N 1
ATOM 651 C CA . ALA A 1 87 ? 13.079 -6.397 -21.175 1.00 98.06 87 ALA A CA 1
ATOM 652 C C . ALA A 1 87 ? 13.174 -5.228 -20.177 1.00 98.06 87 ALA A C 1
ATOM 654 O O . ALA A 1 87 ? 13.580 -5.424 -19.029 1.00 98.06 87 ALA A O 1
ATOM 655 N N . TYR A 1 88 ? 12.777 -4.013 -20.578 1.00 97.62 88 TYR A N 1
ATOM 656 C CA . TYR A 1 88 ? 12.720 -2.873 -19.662 1.00 97.62 88 TYR A CA 1
ATOM 657 C C . TYR A 1 88 ? 11.648 -3.078 -18.587 1.00 97.62 88 TYR A C 1
ATOM 659 O O . TYR A 1 88 ? 11.928 -2.907 -17.399 1.00 97.62 88 TYR A O 1
ATOM 667 N N . ILE A 1 89 ? 10.439 -3.483 -18.990 1.00 97.94 89 ILE A N 1
ATOM 668 C CA . ILE A 1 89 ? 9.311 -3.711 -18.076 1.00 97.94 89 ILE A CA 1
ATOM 669 C C . ILE A 1 89 ? 9.664 -4.780 -17.037 1.00 97.94 89 ILE A C 1
ATOM 671 O O . ILE A 1 89 ? 9.397 -4.597 -15.847 1.00 97.94 89 ILE A O 1
ATOM 675 N N . ASP A 1 90 ? 10.287 -5.880 -17.454 1.00 98.00 90 ASP A N 1
ATOM 676 C CA . ASP A 1 90 ? 10.719 -6.963 -16.573 1.00 98.00 90 ASP A CA 1
ATOM 677 C C . ASP A 1 90 ? 11.792 -6.486 -15.593 1.00 98.00 90 ASP A C 1
ATOM 679 O O . ASP A 1 90 ? 11.653 -6.683 -14.381 1.00 98.00 90 ASP A O 1
ATOM 683 N N . LYS A 1 91 ? 12.811 -5.772 -16.088 1.00 98.00 91 LYS A N 1
ATOM 684 C CA . LYS A 1 91 ? 13.869 -5.192 -15.252 1.00 98.00 91 LYS A CA 1
ATOM 685 C C . LYS A 1 91 ? 13.303 -4.234 -14.202 1.00 98.00 91 LYS A C 1
ATOM 687 O O . LYS A 1 91 ? 13.657 -4.335 -13.025 1.00 98.00 91 LYS A O 1
ATOM 692 N N . GLU A 1 92 ? 12.401 -3.336 -14.593 1.00 97.81 92 GLU A N 1
ATOM 693 C CA . GLU A 1 92 ? 11.800 -2.377 -13.663 1.00 97.81 92 GLU A CA 1
ATOM 694 C C . GLU A 1 92 ? 10.835 -3.064 -12.685 1.00 97.81 92 GLU A C 1
ATOM 696 O O . GLU A 1 92 ? 10.817 -2.728 -11.500 1.00 97.81 92 GLU A O 1
ATOM 701 N N . THR A 1 93 ? 10.113 -4.102 -13.123 1.00 98.06 93 THR A N 1
ATOM 702 C CA . THR A 1 93 ? 9.285 -4.941 -12.238 1.00 98.06 93 THR A CA 1
ATOM 703 C C . THR A 1 93 ? 10.137 -5.597 -11.147 1.00 98.06 93 THR A C 1
ATOM 705 O O . THR A 1 93 ? 9.770 -5.545 -9.971 1.00 98.06 93 THR A O 1
ATOM 708 N N . ILE A 1 94 ? 11.286 -6.186 -11.501 1.00 98.00 94 ILE A N 1
ATOM 709 C CA . ILE A 1 94 ? 12.217 -6.800 -10.540 1.00 98.00 94 ILE A CA 1
ATOM 710 C C . ILE A 1 94 ? 12.714 -5.754 -9.539 1.00 98.00 94 ILE A C 1
ATOM 712 O O . ILE A 1 94 ? 12.650 -5.979 -8.327 1.00 98.00 94 ILE A O 1
ATOM 716 N N . ARG A 1 95 ? 13.140 -4.582 -10.026 1.00 97.38 95 ARG A N 1
ATOM 717 C CA . ARG A 1 95 ? 13.614 -3.477 -9.180 1.00 97.38 95 ARG A CA 1
ATOM 718 C C . ARG A 1 95 ? 12.541 -3.013 -8.194 1.00 97.38 95 ARG A C 1
ATOM 720 O O . ARG A 1 95 ? 12.815 -2.825 -7.006 1.00 97.38 95 ARG A O 1
ATOM 727 N N . ILE A 1 96 ? 11.305 -2.856 -8.666 1.00 97.56 96 ILE A N 1
ATOM 728 C CA . ILE A 1 96 ? 10.162 -2.492 -7.827 1.00 97.56 96 ILE A CA 1
ATOM 729 C C . ILE A 1 96 ? 9.908 -3.570 -6.776 1.00 97.56 96 ILE A C 1
ATOM 731 O O . ILE A 1 96 ? 9.781 -3.238 -5.600 1.00 97.56 96 ILE A O 1
ATOM 735 N N . ARG A 1 97 ? 9.882 -4.851 -7.154 1.00 97.06 97 ARG A N 1
ATOM 736 C CA . ARG A 1 97 ? 9.640 -5.955 -6.214 1.00 97.06 97 ARG A CA 1
ATOM 737 C C . ARG A 1 97 ? 10.698 -6.033 -5.124 1.00 97.06 97 ARG A C 1
ATOM 739 O O . ARG A 1 97 ? 10.339 -6.197 -3.964 1.00 97.06 97 ARG A O 1
ATOM 746 N N . GLN A 1 98 ? 11.973 -5.826 -5.448 1.00 96.81 98 GLN A N 1
ATOM 747 C CA . GLN A 1 98 ? 13.041 -5.753 -4.444 1.00 96.81 98 GLN A CA 1
ATOM 748 C C . GLN A 1 98 ? 12.802 -4.615 -3.438 1.00 96.81 98 GLN A C 1
ATOM 750 O O . GLN A 1 98 ? 12.922 -4.813 -2.225 1.00 96.81 98 GLN A O 1
ATOM 755 N N . LEU A 1 99 ? 12.397 -3.435 -3.922 1.00 95.44 99 LEU A N 1
ATOM 756 C CA . LEU A 1 99 ? 12.049 -2.300 -3.066 1.00 95.44 99 LEU A CA 1
ATOM 757 C C . LEU A 1 99 ? 10.821 -2.592 -2.192 1.00 95.44 99 LEU A C 1
ATOM 759 O O . LEU A 1 99 ? 10.827 -2.289 -0.997 1.00 95.44 99 LEU A O 1
ATOM 763 N N . LEU A 1 100 ? 9.768 -3.169 -2.772 1.00 94.69 100 LEU A N 1
ATOM 764 C CA . LEU A 1 100 ? 8.557 -3.532 -2.039 1.00 94.69 100 LEU A CA 1
ATOM 765 C C . LEU A 1 100 ? 8.845 -4.618 -1.000 1.00 94.69 100 LEU A C 1
ATOM 767 O O . LEU A 1 100 ? 8.344 -4.516 0.112 1.00 94.69 100 LEU A O 1
ATOM 771 N N . GLN A 1 101 ? 9.710 -5.589 -1.301 1.00 93.75 101 GLN A N 1
ATOM 772 C CA . GLN A 1 101 ? 10.118 -6.633 -0.361 1.00 93.75 101 GLN A CA 1
ATOM 773 C C . GLN A 1 101 ? 10.866 -6.048 0.842 1.00 93.75 101 GLN A C 1
ATOM 775 O O . GLN A 1 101 ? 10.656 -6.482 1.976 1.00 93.75 101 GLN A O 1
ATOM 780 N N . LYS A 1 102 ? 11.720 -5.038 0.623 1.00 92.75 102 LYS A N 1
ATOM 781 C CA . LYS A 1 102 ? 12.370 -4.311 1.721 1.00 92.75 102 LYS A CA 1
ATOM 782 C C . LYS A 1 102 ? 11.331 -3.636 2.621 1.00 92.75 102 LYS A C 1
ATOM 784 O O . LYS A 1 102 ? 11.359 -3.850 3.827 1.00 92.75 102 LYS A O 1
ATOM 789 N N . ARG A 1 103 ? 10.374 -2.911 2.033 1.00 91.38 103 ARG A N 1
ATOM 790 C CA . ARG A 1 103 ? 9.287 -2.251 2.781 1.00 91.38 103 ARG A CA 1
ATOM 791 C C . ARG A 1 103 ? 8.376 -3.238 3.499 1.00 91.38 103 ARG A C 1
ATOM 793 O O . ARG A 1 103 ? 7.951 -2.974 4.613 1.00 91.38 103 ARG A O 1
ATOM 800 N N . TYR A 1 104 ? 8.091 -4.377 2.880 1.00 90.88 104 TYR A N 1
ATOM 801 C CA . TYR A 1 104 ? 7.310 -5.439 3.500 1.00 90.88 104 TYR A CA 1
ATOM 802 C C . TYR A 1 104 ? 7.961 -5.898 4.808 1.00 90.88 104 TYR A C 1
ATOM 804 O O . TYR A 1 104 ? 7.296 -5.963 5.836 1.00 90.88 104 TYR A O 1
ATOM 812 N N . ARG A 1 105 ? 9.282 -6.122 4.805 1.00 90.19 105 ARG A N 1
ATOM 813 C CA . ARG A 1 105 ? 10.019 -6.459 6.031 1.00 90.19 105 ARG A CA 1
ATOM 814 C C . ARG A 1 105 ? 9.991 -5.335 7.067 1.00 90.19 105 ARG A C 1
ATOM 816 O O . ARG A 1 105 ? 9.843 -5.630 8.244 1.00 90.19 105 ARG A O 1
ATOM 823 N N . GLU A 1 106 ? 10.094 -4.076 6.641 1.00 90.00 106 GLU A N 1
ATOM 824 C CA . GLU A 1 106 ? 9.996 -2.912 7.539 1.00 90.00 106 GLU A CA 1
ATOM 825 C C . GLU A 1 106 ? 8.627 -2.828 8.239 1.00 90.00 106 GLU A C 1
ATOM 827 O O . GLU A 1 106 ? 8.567 -2.460 9.408 1.00 90.00 106 GLU A O 1
ATOM 832 N N . TYR A 1 107 ? 7.537 -3.181 7.549 1.00 87.75 107 TYR A N 1
ATOM 833 C CA . TYR A 1 107 ? 6.183 -3.111 8.110 1.00 87.75 107 TYR A CA 1
ATOM 834 C C . TYR A 1 107 ? 5.775 -4.339 8.924 1.00 87.75 107 TYR A C 1
ATOM 836 O O . TYR A 1 107 ? 5.099 -4.186 9.937 1.00 87.75 107 TYR A O 1
ATOM 844 N N . TYR A 1 108 ? 6.164 -5.538 8.491 1.00 85.38 108 TYR A N 1
ATOM 845 C CA . TYR A 1 108 ? 5.696 -6.787 9.097 1.00 85.38 108 TYR A CA 1
ATOM 846 C C . TYR A 1 108 ? 6.733 -7.469 9.989 1.00 85.38 108 TYR A C 1
ATOM 848 O O . TYR A 1 108 ? 6.406 -8.455 10.637 1.00 85.38 108 TYR A O 1
ATOM 856 N N . GLY A 1 109 ? 7.981 -6.990 10.046 1.00 72.50 109 GLY A N 1
ATOM 857 C CA . GLY A 1 109 ? 8.990 -7.484 10.993 1.00 72.50 109 GLY A CA 1
ATOM 858 C C . GLY A 1 109 ? 9.312 -8.984 10.892 1.00 72.50 109 GLY A C 1
ATOM 859 O O . GLY A 1 109 ? 9.881 -9.537 11.824 1.00 72.50 109 GLY A O 1
ATOM 860 N N . GLY A 1 110 ? 8.939 -9.652 9.792 1.00 58.44 110 GLY A N 1
ATOM 861 C CA . GLY A 1 110 ? 9.045 -11.110 9.625 1.00 58.44 110 GLY A CA 1
ATOM 862 C C . GLY A 1 110 ? 7.746 -11.894 9.873 1.00 58.44 110 GLY A C 1
ATOM 863 O O . GLY A 1 110 ? 7.706 -13.085 9.579 1.00 58.44 110 GLY A O 1
ATOM 864 N N . ALA A 1 111 ? 6.671 -11.253 10.338 1.00 54.41 111 ALA A N 1
ATOM 865 C CA . ALA A 1 111 ? 5.347 -11.863 10.428 1.00 54.41 111 ALA A CA 1
ATOM 866 C C . ALA A 1 111 ? 4.715 -12.048 9.032 1.00 54.41 111 ALA A C 1
ATOM 868 O O . ALA A 1 111 ? 4.929 -11.247 8.113 1.00 54.41 111 ALA A O 1
ATOM 869 N N . GLN A 1 112 ? 3.931 -13.116 8.857 1.00 52.66 112 GLN A N 1
ATOM 870 C CA . GLN A 1 112 ? 3.124 -13.301 7.650 1.00 52.66 112 GLN A CA 1
ATOM 871 C C . GLN A 1 112 ? 1.992 -12.265 7.643 1.00 52.66 112 GLN A C 1
ATOM 873 O O .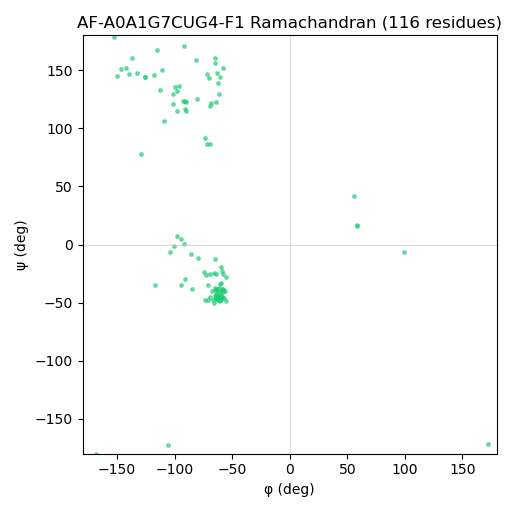 GLN A 1 112 ? 1.166 -12.233 8.551 1.00 52.66 112 GLN A O 1
ATOM 878 N N . ALA A 1 113 ? 1.969 -11.405 6.625 1.00 55.72 113 ALA A N 1
ATOM 879 C CA . ALA A 1 113 ? 0.823 -10.564 6.322 1.00 55.72 113 ALA A CA 1
ATOM 880 C C . ALA A 1 113 ? -0.367 -11.455 5.962 1.00 55.72 113 ALA A C 1
ATOM 882 O O . ALA A 1 113 ? -0.185 -12.511 5.343 1.00 55.72 113 ALA A O 1
ATOM 883 N N . ASN A 1 114 ? -1.581 -11.020 6.294 1.00 52.34 114 ASN A N 1
ATOM 884 C CA . ASN A 1 114 ? -2.759 -11.699 5.783 1.00 52.34 114 ASN A CA 1
ATOM 885 C C . ASN A 1 114 ? -2.807 -11.435 4.274 1.00 52.34 114 ASN A C 1
ATOM 887 O O . ASN A 1 114 ? -2.820 -10.275 3.858 1.00 52.34 114 ASN A O 1
ATOM 891 N N . PRO A 1 115 ? -2.794 -12.477 3.424 1.00 46.84 115 PRO A N 1
ATOM 892 C CA . PRO A 1 115 ? -2.745 -12.287 1.989 1.00 46.84 115 PRO A CA 1
ATOM 893 C C . PRO A 1 115 ? -4.099 -11.762 1.518 1.00 46.84 115 PRO A C 1
ATOM 895 O O . PRO A 1 115 ? -4.967 -12.515 1.084 1.00 46.84 115 PRO A O 1
ATOM 898 N N . THR A 1 116 ? -4.281 -10.447 1.556 1.00 52.00 116 THR A N 1
ATOM 899 C CA . THR A 1 116 ? -5.149 -9.826 0.566 1.00 52.00 116 THR A CA 1
ATOM 900 C C . THR A 1 116 ? -4.473 -10.056 -0.780 1.00 52.00 116 THR A C 1
ATOM 902 O O . THR A 1 116 ? -3.280 -9.797 -0.949 1.00 52.00 116 THR A O 1
ATOM 905 N N . GLN A 1 117 ? -5.192 -10.695 -1.699 1.00 37.97 117 GLN A N 1
ATOM 906 C CA . GLN A 1 117 ? -4.681 -11.011 -3.027 1.00 37.97 117 GLN A CA 1
ATOM 907 C C . GLN A 1 117 ? -4.537 -9.707 -3.822 1.00 37.97 117 GLN A C 1
ATOM 909 O O . GLN A 1 117 ? -5.470 -9.275 -4.490 1.00 37.97 117 GLN A O 1
ATOM 914 N N . GLY A 1 118 ? -3.390 -9.047 -3.677 1.00 40.94 118 GLY A N 1
ATOM 915 C CA . GLY A 1 118 ? -2.932 -7.942 -4.518 1.00 40.94 118 GLY A CA 1
ATOM 916 C C . GLY A 1 118 ? -1.717 -8.342 -5.337 1.00 40.94 118 GLY A C 1
ATOM 917 O O . GLY A 1 118 ? -0.833 -9.050 -4.806 1.00 40.94 118 GLY A O 1
#

pLDDT: mean 90.91, std 12.59, range [37.97, 98.06]

Radius of gyration: 17.23 Å; Cα contacts (8 Å, |Δi|>4): 151; chains: 1; bounding box: 36×36×43 Å